Protein AF-A0A931LED6-F1 (afdb_monomer)

Structure (mmCIF, N/CA/C/O backbone):
data_AF-A0A931LED6-F1
#
_entry.id   AF-A0A931LED6-F1
#
loop_
_atom_site.group_PDB
_atom_site.id
_atom_site.type_symbol
_atom_site.label_atom_id
_atom_site.label_alt_id
_atom_site.label_comp_id
_atom_site.label_asym_id
_atom_site.label_entity_id
_atom_site.label_seq_id
_atom_site.pdbx_PDB_ins_code
_atom_site.Cartn_x
_atom_site.Cartn_y
_atom_site.Cartn_z
_atom_site.occupancy
_atom_site.B_iso_or_equiv
_atom_site.auth_seq_id
_atom_site.auth_comp_id
_atom_site.auth_asym_id
_atom_site.auth_atom_id
_atom_site.pdbx_PDB_model_num
ATOM 1 N N . MET A 1 1 ? -9.628 -1.544 1.727 1.00 90.12 1 MET A N 1
ATOM 2 C CA . MET A 1 1 ? -8.514 -1.289 0.794 1.00 90.12 1 MET A CA 1
ATOM 3 C C . MET A 1 1 ? -9.053 -1.399 -0.614 1.00 90.12 1 MET A C 1
ATOM 5 O O . MET A 1 1 ? -9.848 -2.293 -0.859 1.00 90.12 1 MET A O 1
ATOM 9 N N . GLU A 1 2 ? -8.669 -0.497 -1.502 1.00 92.19 2 GLU A N 1
ATOM 10 C CA . GLU A 1 2 ? -9.148 -0.436 -2.883 1.00 92.19 2 GLU A CA 1
ATOM 11 C C . GLU A 1 2 ? -7.966 -0.215 -3.829 1.00 92.19 2 GLU A C 1
ATOM 13 O O . GLU A 1 2 ? -7.032 0.495 -3.455 1.00 92.19 2 GLU A O 1
ATOM 18 N N . PRO A 1 3 ? -7.972 -0.791 -5.035 1.00 93.75 3 PRO A N 1
ATOM 19 C CA . PRO A 1 3 ? -6.957 -0.530 -6.042 1.00 93.75 3 PRO A CA 1
ATOM 20 C C . PRO A 1 3 ? -7.220 0.808 -6.750 1.00 93.75 3 PRO A C 1
ATOM 22 O O . PRO A 1 3 ? -8.358 1.117 -7.108 1.00 93.75 3 PRO A O 1
ATOM 25 N N . LEU A 1 4 ? -6.160 1.589 -6.966 1.00 92.88 4 LEU A N 1
ATOM 26 C CA . LEU A 1 4 ? -6.203 2.873 -7.684 1.00 92.88 4 LEU A CA 1
ATOM 27 C C . LEU A 1 4 ? -5.696 2.770 -9.129 1.00 92.88 4 LEU A C 1
ATOM 29 O O . LEU A 1 4 ? -5.940 3.668 -9.927 1.00 92.88 4 LEU A O 1
ATOM 33 N N . THR A 1 5 ? -4.986 1.693 -9.457 1.00 92.19 5 THR A N 1
ATOM 34 C CA . THR A 1 5 ? -4.409 1.409 -10.777 1.00 92.19 5 THR A CA 1
ATOM 35 C C . THR A 1 5 ? -4.932 0.084 -11.323 1.00 92.19 5 THR A C 1
ATOM 37 O O . THR A 1 5 ? -5.447 -0.747 -10.567 1.00 92.19 5 THR A O 1
ATOM 40 N N . GLU A 1 6 ? -4.789 -0.131 -12.630 1.00 90.62 6 GLU A N 1
ATOM 41 C CA . GLU A 1 6 ? -5.254 -1.354 -13.293 1.00 90.62 6 GLU A CA 1
ATOM 42 C C . GLU A 1 6 ? -4.473 -2.586 -12.816 1.00 90.62 6 GLU A C 1
ATOM 44 O O . GLU A 1 6 ? -5.046 -3.625 -12.496 1.00 90.62 6 GLU A O 1
ATOM 49 N N . GLU A 1 7 ? -3.162 -2.454 -12.623 1.00 90.50 7 GLU A N 1
ATOM 50 C CA . GLU A 1 7 ? -2.314 -3.534 -12.117 1.00 90.50 7 GLU A CA 1
ATOM 51 C C . GLU A 1 7 ? -2.665 -3.896 -10.666 1.00 90.50 7 GLU A C 1
ATOM 53 O O . GLU A 1 7 ? -2.609 -5.062 -10.266 1.00 90.50 7 GLU A O 1
ATOM 58 N N . ALA A 1 8 ? -3.080 -2.907 -9.868 1.00 90.38 8 ALA A N 1
ATOM 59 C CA . ALA A 1 8 ? -3.609 -3.144 -8.531 1.00 90.38 8 ALA A CA 1
ATOM 60 C C . ALA A 1 8 ? -4.996 -3.809 -8.574 1.00 90.38 8 ALA A C 1
ATOM 62 O O . ALA A 1 8 ? -5.289 -4.653 -7.724 1.00 90.38 8 ALA A O 1
ATOM 63 N N . ARG A 1 9 ? -5.844 -3.463 -9.556 1.00 91.06 9 ARG A N 1
ATOM 64 C CA . ARG A 1 9 ? -7.166 -4.077 -9.768 1.00 91.06 9 ARG A CA 1
ATOM 65 C C . ARG A 1 9 ? -7.034 -5.546 -10.144 1.00 91.06 9 ARG A C 1
ATOM 67 O O . ARG A 1 9 ? -7.753 -6.367 -9.587 1.00 91.06 9 ARG A O 1
ATOM 74 N N . ALA A 1 10 ? -6.056 -5.894 -10.975 1.00 89.06 10 ALA A N 1
ATOM 75 C CA . ALA A 1 10 ? -5.755 -7.284 -11.312 1.00 89.06 10 ALA A CA 1
ATOM 76 C C . ALA A 1 10 ? -5.402 -8.141 -10.078 1.00 89.06 10 ALA A C 1
ATOM 78 O O . ALA A 1 10 ? -5.651 -9.346 -10.066 1.00 89.06 10 ALA A O 1
ATOM 79 N N . ALA A 1 11 ? -4.851 -7.533 -9.020 1.00 86.38 11 ALA A N 1
ATOM 80 C CA . ALA A 1 11 ? -4.580 -8.217 -7.755 1.00 86.38 11 ALA A CA 1
ATOM 81 C C . ALA A 1 11 ? -5.798 -8.303 -6.813 1.00 86.38 11 ALA A C 1
ATOM 83 O O . ALA A 1 11 ? -5.789 -9.114 -5.887 1.00 86.38 11 ALA A O 1
ATOM 84 N N . LEU A 1 12 ? -6.822 -7.472 -7.027 1.00 87.50 12 LEU A N 1
ATOM 85 C CA . LEU A 1 12 ? -8.048 -7.386 -6.231 1.00 87.50 12 LEU A CA 1
ATOM 86 C C . LEU A 1 12 ? -9.272 -7.421 -7.168 1.00 87.50 12 LEU A C 1
ATOM 88 O O . LEU A 1 12 ? -9.844 -6.360 -7.440 1.00 87.50 12 LEU A O 1
ATOM 92 N N . PRO A 1 13 ? -9.689 -8.608 -7.654 1.00 73.75 13 PRO A N 1
ATOM 93 C CA . PRO A 1 13 ? -10.751 -8.721 -8.659 1.00 73.75 13 PRO A CA 1
ATOM 94 C C . PRO A 1 13 ? -12.083 -8.127 -8.182 1.00 73.75 13 PRO A C 1
ATOM 96 O O . PRO A 1 13 ? -12.760 -7.447 -8.947 1.00 73.75 13 PRO A O 1
ATOM 99 N N . ASP A 1 14 ? -12.400 -8.261 -6.891 1.00 84.06 14 ASP A N 1
ATOM 100 C CA . ASP A 1 14 ? -13.612 -7.689 -6.283 1.00 84.06 14 ASP A CA 1
ATOM 101 C C . ASP A 1 14 ? -13.540 -6.162 -6.111 1.00 84.06 14 ASP A C 1
ATOM 103 O O . ASP A 1 14 ? -14.472 -5.523 -5.623 1.00 84.06 14 ASP A O 1
ATOM 107 N N . GLY A 1 15 ? -12.405 -5.541 -6.447 1.00 83.25 15 GLY A N 1
ATOM 108 C CA . GLY A 1 15 ? -12.219 -4.098 -6.369 1.00 83.25 15 GLY A CA 1
ATOM 109 C C . GLY A 1 15 ? -12.099 -3.519 -4.966 1.00 83.25 15 GLY A C 1
ATOM 110 O O . GLY A 1 15 ? -11.817 -2.333 -4.802 1.00 83.25 15 GLY A O 1
ATOM 111 N N . ARG A 1 16 ? -12.293 -4.343 -3.943 1.00 88.38 16 ARG A N 1
ATOM 112 C CA . ARG A 1 16 ? -12.153 -3.973 -2.546 1.00 88.38 16 ARG A CA 1
ATOM 113 C C . ARG A 1 16 ? -11.683 -5.178 -1.754 1.00 88.38 16 ARG A C 1
ATOM 115 O O . ARG A 1 16 ? -12.169 -6.285 -1.927 1.00 88.38 16 ARG A O 1
ATOM 122 N N . LEU A 1 17 ? -10.781 -4.923 -0.819 1.00 89.31 17 LEU A N 1
ATOM 123 C CA . LEU A 1 17 ? -10.331 -5.889 0.165 1.00 89.31 17 LEU A CA 1
ATOM 124 C C . LEU A 1 17 ? -10.527 -5.343 1.576 1.00 89.31 17 LEU A C 1
ATOM 126 O O . LEU A 1 17 ? -10.002 -4.279 1.928 1.00 89.31 17 LEU A O 1
ATOM 130 N N . THR A 1 18 ? -11.250 -6.098 2.396 1.00 89.94 18 THR A N 1
ATOM 131 C CA . THR A 1 18 ? -11.353 -5.860 3.838 1.00 89.94 18 THR A CA 1
ATOM 132 C C . THR A 1 18 ? -10.295 -6.690 4.554 1.00 89.94 18 THR A C 1
ATOM 134 O O . THR A 1 18 ? -10.316 -7.918 4.501 1.00 89.94 18 THR A O 1
ATOM 137 N N . ILE A 1 19 ? -9.366 -6.024 5.239 1.00 87.94 19 ILE A N 1
ATOM 138 C CA . ILE A 1 19 ? -8.299 -6.697 5.984 1.00 87.94 19 ILE A CA 1
ATOM 139 C C . ILE A 1 19 ? -8.856 -7.142 7.336 1.00 87.94 19 ILE A C 1
ATOM 141 O O . ILE A 1 19 ? -9.057 -6.330 8.237 1.00 87.94 19 ILE A O 1
ATOM 145 N N . THR A 1 20 ? -9.113 -8.440 7.473 1.00 83.88 20 THR A N 1
ATOM 146 C CA . THR A 1 20 ? -9.648 -9.049 8.703 1.00 83.88 20 THR A CA 1
ATOM 147 C C . THR A 1 20 ? -8.588 -9.790 9.517 1.00 83.88 20 THR A C 1
ATOM 149 O O . THR A 1 20 ? -8.793 -10.057 10.699 1.00 83.88 20 THR A O 1
ATOM 152 N N . ARG A 1 21 ? -7.442 -10.115 8.906 1.00 85.12 21 ARG A N 1
ATOM 153 C CA . ARG A 1 21 ? -6.341 -10.859 9.529 1.00 85.12 21 ARG A CA 1
ATOM 154 C C . ARG A 1 21 ? -5.091 -9.996 9.597 1.00 85.12 21 ARG A C 1
ATOM 156 O O . ARG A 1 21 ? -4.730 -9.339 8.625 1.00 85.12 21 ARG A O 1
ATOM 163 N N . TRP A 1 22 ? -4.420 -10.055 10.741 1.00 87.06 22 TRP A N 1
ATOM 164 C CA . TRP A 1 22 ? -3.182 -9.333 11.009 1.00 87.06 22 TRP A CA 1
ATOM 165 C C . TRP A 1 22 ? -2.091 -10.326 11.432 1.00 87.06 22 TRP A C 1
ATOM 167 O O . TRP A 1 22 ? -2.404 -11.302 12.118 1.00 87.06 22 TRP A O 1
ATOM 177 N N . PRO A 1 23 ? -0.818 -10.098 11.073 1.00 89.69 23 PRO A N 1
ATOM 178 C CA . PRO A 1 23 ? -0.328 -9.053 10.174 1.00 89.69 23 PRO A CA 1
ATOM 179 C C . PRO A 1 23 ? -0.662 -9.385 8.709 1.00 89.69 23 PRO A C 1
ATOM 181 O O . PRO A 1 23 ? -0.628 -10.547 8.323 1.00 89.69 23 PRO A O 1
ATOM 184 N N . PHE A 1 24 ? -0.962 -8.370 7.904 1.00 91.75 24 PHE A N 1
ATOM 185 C CA . PHE A 1 24 ? -1.312 -8.521 6.493 1.00 91.75 24 PHE A CA 1
ATOM 186 C C . PHE A 1 24 ? -0.107 -8.167 5.616 1.00 91.75 24 PHE A C 1
ATOM 188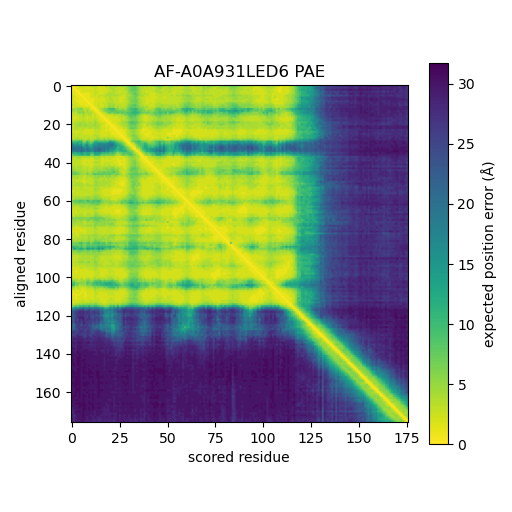 O O . PHE A 1 24 ? 0.305 -7.009 5.547 1.00 91.75 24 PHE A O 1
ATOM 195 N N . ARG A 1 25 ? 0.513 -9.163 4.988 1.00 92.88 25 ARG A N 1
ATOM 196 C CA . ARG A 1 25 ? 1.769 -9.033 4.243 1.00 92.88 25 ARG A CA 1
ATOM 197 C C . ARG A 1 25 ? 1.484 -8.891 2.756 1.00 92.88 25 ARG A C 1
ATOM 199 O O . ARG A 1 25 ? 0.698 -9.638 2.175 1.00 92.88 25 ARG A O 1
ATOM 206 N N . ILE A 1 26 ? 2.179 -7.945 2.138 1.00 92.94 26 ILE A N 1
ATOM 207 C CA . ILE A 1 26 ? 2.049 -7.626 0.722 1.00 92.94 26 ILE A CA 1
ATOM 208 C C . ILE A 1 26 ? 3.409 -7.799 0.054 1.00 92.94 26 ILE A C 1
ATOM 210 O O . ILE A 1 26 ? 4.451 -7.350 0.551 1.00 92.94 26 ILE A O 1
ATOM 214 N N . GLY A 1 27 ? 3.407 -8.430 -1.112 1.00 92.06 27 GLY A N 1
ATOM 215 C CA . GLY A 1 27 ? 4.614 -8.557 -1.907 1.00 92.06 27 GLY A CA 1
ATOM 216 C C . GLY A 1 27 ? 4.367 -9.180 -3.266 1.00 92.06 27 GLY A C 1
ATOM 217 O O . GLY A 1 27 ? 3.268 -9.616 -3.593 1.00 92.06 27 GLY A O 1
ATOM 218 N N . ARG A 1 28 ? 5.416 -9.211 -4.080 1.00 91.38 28 ARG A N 1
ATOM 219 C CA . ARG A 1 28 ? 5.368 -9.774 -5.428 1.00 91.38 28 ARG A CA 1
ATOM 220 C C . ARG A 1 28 ? 5.219 -11.293 -5.378 1.00 91.38 28 ARG A C 1
ATOM 222 O O . ARG A 1 28 ? 5.984 -11.963 -4.681 1.00 91.38 28 ARG A O 1
ATOM 229 N N . ARG A 1 29 ? 4.290 -11.837 -6.165 1.00 86.00 29 ARG A N 1
ATOM 230 C CA . ARG A 1 29 ? 4.149 -13.277 -6.399 1.00 86.00 29 ARG A CA 1
ATOM 231 C C . ARG A 1 29 ? 5.429 -13.797 -7.053 1.00 86.00 29 ARG A C 1
ATOM 233 O O . ARG A 1 29 ? 5.871 -13.277 -8.075 1.00 86.00 29 ARG A O 1
ATOM 240 N N . ALA A 1 30 ? 6.038 -14.810 -6.448 1.00 72.00 30 ALA A N 1
ATOM 241 C CA . ALA A 1 30 ? 7.166 -15.528 -7.022 1.00 72.00 30 ALA A CA 1
ATOM 242 C C . ALA A 1 30 ? 6.785 -17.004 -7.135 1.00 72.00 30 ALA A C 1
ATOM 244 O O . ALA A 1 30 ? 6.507 -17.659 -6.137 1.00 72.00 30 ALA A O 1
ATOM 245 N N . ASP A 1 31 ? 6.778 -17.500 -8.361 1.00 64.12 31 ASP A N 1
ATOM 246 C CA . ASP A 1 31 ? 6.549 -18.891 -8.747 1.00 64.12 31 ASP A CA 1
ATOM 247 C C . ASP A 1 31 ? 7.592 -19.857 -8.156 1.00 64.12 31 ASP A C 1
ATOM 249 O O . ASP A 1 31 ? 7.259 -20.969 -7.761 1.00 64.12 31 ASP A O 1
ATOM 253 N N . ARG A 1 32 ? 8.855 -19.426 -8.040 1.00 58.72 32 ARG A N 1
ATOM 254 C CA . ARG A 1 32 ? 9.981 -20.307 -7.668 1.00 58.72 32 ARG A CA 1
ATOM 255 C C . ARG A 1 32 ? 10.372 -20.341 -6.186 1.00 58.72 32 ARG A C 1
ATOM 257 O O . ARG A 1 32 ? 11.282 -21.084 -5.827 1.00 58.72 32 ARG A O 1
ATOM 264 N N . HIS A 1 33 ? 9.731 -19.567 -5.307 1.00 55.16 33 HIS A N 1
ATOM 265 C CA . HIS A 1 33 ? 10.082 -19.548 -3.878 1.00 55.16 33 HIS A CA 1
ATOM 266 C C . HIS A 1 33 ? 8.847 -19.567 -2.964 1.00 55.16 33 HIS A C 1
ATOM 268 O O . HIS A 1 33 ? 8.352 -18.499 -2.604 1.00 55.16 33 HIS A O 1
ATOM 274 N N . PRO A 1 34 ? 8.424 -20.746 -2.472 1.00 55.31 34 PRO A N 1
ATOM 275 C CA . PRO A 1 34 ? 7.274 -20.889 -1.569 1.00 55.31 34 PRO A CA 1
ATOM 276 C C . PRO A 1 34 ? 7.502 -20.329 -0.151 1.00 55.31 34 PRO A C 1
ATOM 278 O O . PRO A 1 34 ? 6.686 -20.543 0.730 1.00 55.31 34 PRO A O 1
ATOM 281 N N . ARG A 1 35 ? 8.620 -19.638 0.119 1.00 56.38 35 ARG A N 1
ATOM 282 C CA . ARG A 1 35 ? 8.996 -19.188 1.477 1.00 56.38 35 ARG A CA 1
ATOM 283 C C . ARG A 1 35 ? 8.514 -17.784 1.836 1.00 56.38 35 ARG A C 1
ATOM 285 O O . ARG A 1 35 ? 8.916 -17.258 2.872 1.00 56.38 35 ARG A O 1
ATOM 292 N N . VAL A 1 36 ? 7.730 -17.144 0.974 1.00 64.94 36 VAL A N 1
ATOM 293 C CA . VAL A 1 36 ? 7.172 -15.826 1.272 1.00 64.94 36 VAL A CA 1
ATOM 294 C C . VAL A 1 36 ? 5.659 -15.928 1.296 1.00 64.94 36 VAL A C 1
ATOM 296 O O . VAL A 1 36 ? 5.002 -15.742 0.276 1.00 64.94 36 VAL A O 1
ATOM 299 N N . ASP A 1 37 ? 5.130 -16.209 2.482 1.00 74.38 37 ASP A N 1
ATOM 300 C CA . ASP A 1 37 ? 3.700 -16.127 2.749 1.00 74.38 37 ASP A CA 1
ATOM 301 C C . ASP A 1 37 ? 3.292 -14.650 2.703 1.00 74.38 37 ASP A C 1
ATOM 303 O O . ASP A 1 37 ? 3.572 -13.883 3.630 1.00 74.38 37 ASP A O 1
ATOM 307 N N . ASN A 1 38 ? 2.706 -14.235 1.579 1.00 86.94 38 ASN A N 1
ATOM 308 C CA . ASN A 1 38 ? 2.039 -12.947 1.437 1.00 86.94 38 ASN A CA 1
ATOM 309 C C . ASN A 1 38 ? 0.535 -13.190 1.361 1.00 86.94 38 ASN A C 1
ATOM 311 O O . ASN A 1 38 ? 0.080 -13.953 0.512 1.00 86.94 38 ASN A O 1
ATOM 315 N N . GLU A 1 39 ? -0.2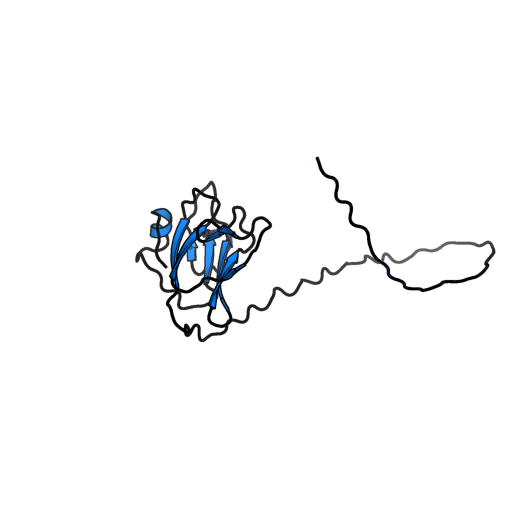34 -12.502 2.199 1.00 89.25 39 GLU A N 1
ATOM 316 C CA . GLU A 1 39 ? -1.692 -12.487 2.109 1.00 89.25 39 GLU A CA 1
ATOM 317 C C . GLU A 1 39 ? -2.173 -11.769 0.833 1.00 89.25 39 GLU A C 1
ATOM 319 O O . GLU A 1 39 ? -3.212 -12.134 0.289 1.00 89.25 39 GLU A O 1
ATOM 324 N N . LEU A 1 40 ? -1.400 -10.804 0.312 1.00 90.31 40 LEU A N 1
ATOM 325 C CA . LEU A 1 40 ? -1.604 -10.207 -1.013 1.00 90.31 40 LEU A CA 1
ATOM 326 C C . LEU A 1 40 ? -0.367 -10.399 -1.897 1.00 90.31 40 LEU A C 1
ATOM 328 O O . LEU A 1 40 ? 0.673 -9.764 -1.691 1.00 90.31 40 LEU A O 1
ATOM 332 N N . ALA A 1 41 ? -0.498 -11.267 -2.900 1.00 89.88 41 ALA A N 1
ATOM 333 C CA . ALA A 1 41 ? 0.556 -11.579 -3.857 1.00 89.88 41 ALA A CA 1
ATOM 334 C C . ALA A 1 41 ? 0.330 -10.839 -5.187 1.00 89.88 41 ALA A C 1
ATOM 336 O O . ALA A 1 41 ? -0.563 -11.183 -5.956 1.00 89.88 41 ALA A O 1
ATOM 337 N N . LEU A 1 42 ? 1.165 -9.840 -5.472 1.00 90.50 42 LEU A N 1
ATOM 338 C CA . LEU A 1 42 ? 1.047 -8.988 -6.657 1.00 90.50 42 LEU A CA 1
ATOM 339 C C . LEU A 1 42 ? 1.742 -9.602 -7.873 1.00 90.50 42 LEU A C 1
ATOM 341 O O . LEU A 1 42 ? 2.891 -10.045 -7.785 1.00 90.50 42 LEU A O 1
ATOM 345 N N . LEU A 1 43 ? 1.056 -9.599 -9.013 1.00 88.88 43 LEU A N 1
ATOM 346 C CA . LEU A 1 43 ? 1.610 -10.006 -10.300 1.00 88.88 43 LEU A CA 1
ATOM 347 C C . LEU A 1 43 ? 2.385 -8.836 -10.912 1.00 88.88 43 LEU A C 1
ATOM 349 O O . LEU A 1 43 ? 1.836 -8.036 -11.654 1.00 88.88 43 LEU A O 1
ATOM 353 N N . ASP A 1 44 ? 3.665 -8.733 -10.569 1.00 88.50 44 ASP A N 1
ATOM 354 C CA . ASP A 1 44 ? 4.567 -7.707 -11.098 1.00 88.50 44 ASP A CA 1
ATOM 355 C C . ASP A 1 44 ? 5.558 -8.337 -12.084 1.00 88.50 44 ASP A C 1
ATOM 357 O O . ASP A 1 44 ? 6.202 -9.351 -11.778 1.00 88.50 44 ASP A O 1
ATOM 361 N N . GLN A 1 45 ? 5.657 -7.741 -13.271 1.00 84.31 45 GLN A N 1
ATOM 362 C CA . GLN A 1 45 ? 6.504 -8.194 -14.372 1.00 84.31 45 GLN A CA 1
ATOM 363 C C . GLN A 1 45 ? 7.814 -7.386 -14.427 1.00 84.31 45 GLN A C 1
ATOM 365 O O . GLN A 1 45 ? 7.896 -6.287 -13.876 1.00 84.31 45 GLN A O 1
ATOM 370 N N . PRO A 1 46 ? 8.884 -7.910 -15.053 1.00 83.00 46 PRO A N 1
ATOM 371 C CA . PRO A 1 46 ? 10.100 -7.133 -15.270 1.00 83.00 46 PRO A CA 1
ATOM 372 C C . PRO A 1 46 ? 9.817 -5.850 -16.082 1.00 83.00 46 PRO A C 1
ATOM 374 O O . PRO A 1 46 ? 9.153 -5.945 -17.110 1.00 83.00 46 PRO A O 1
ATOM 377 N N . PRO A 1 47 ? 10.349 -4.675 -15.683 1.00 85.44 47 PRO A N 1
ATOM 378 C CA . PRO A 1 47 ? 11.247 -4.439 -14.552 1.00 85.44 47 PRO A CA 1
ATOM 379 C C . PRO A 1 47 ? 10.507 -4.375 -13.205 1.00 85.44 47 PRO A C 1
ATOM 381 O O . PRO A 1 47 ? 9.639 -3.537 -12.995 1.00 85.44 47 PRO A O 1
ATOM 384 N N . PHE A 1 48 ? 10.922 -5.204 -12.241 1.00 88.50 48 PHE A N 1
ATOM 385 C CA . PHE A 1 48 ? 10.202 -5.344 -10.971 1.00 88.50 48 PHE A CA 1
ATOM 386 C C . PHE A 1 48 ? 10.153 -4.044 -10.146 1.00 88.50 48 PHE A C 1
ATOM 388 O O . PHE A 1 48 ? 11.195 -3.489 -9.750 1.00 88.50 48 PHE A O 1
ATOM 395 N N . HIS A 1 49 ? 8.932 -3.616 -9.824 1.00 89.75 49 HIS A N 1
ATOM 396 C CA . HIS A 1 49 ? 8.609 -2.507 -8.926 1.00 89.75 49 HIS A CA 1
ATOM 397 C C . HIS A 1 49 ? 8.470 -2.989 -7.480 1.00 89.75 49 HIS A C 1
ATOM 399 O O . HIS A 1 49 ? 8.936 -2.326 -6.548 1.00 89.75 49 HIS A O 1
ATOM 405 N N . VAL A 1 50 ? 7.903 -4.183 -7.301 1.00 91.50 50 VAL A N 1
ATOM 406 C CA . VAL A 1 50 ? 7.541 -4.745 -6.002 1.00 91.50 50 VAL A CA 1
ATOM 407 C C . VAL A 1 50 ? 8.529 -5.843 -5.595 1.00 91.50 50 VAL A C 1
ATOM 409 O O . VAL A 1 50 ? 8.960 -6.704 -6.370 1.00 91.50 50 VAL A O 1
ATOM 412 N N . SER A 1 51 ? 8.897 -5.827 -4.317 1.00 90.31 51 SER A N 1
ATOM 413 C CA . SER A 1 51 ? 9.771 -6.839 -3.719 1.00 90.31 51 SER A CA 1
ATOM 414 C C . SER A 1 51 ? 8.949 -8.071 -3.350 1.00 90.31 51 SER A C 1
ATOM 416 O O . SER A 1 51 ? 7.779 -7.960 -3.001 1.00 90.31 51 SER A O 1
ATOM 418 N N . ARG A 1 52 ? 9.566 -9.257 -3.350 1.00 89.81 52 ARG A N 1
ATOM 419 C CA . ARG A 1 52 ? 8.906 -10.507 -2.914 1.00 89.81 52 ARG A CA 1
ATOM 420 C C . ARG A 1 52 ? 8.285 -10.376 -1.522 1.00 89.81 52 ARG A C 1
ATOM 422 O O . ARG A 1 52 ? 7.154 -10.778 -1.322 1.00 89.81 52 ARG A O 1
ATOM 429 N N . SER A 1 53 ? 9.009 -9.766 -0.588 1.00 90.06 53 SER A N 1
ATOM 430 C CA . SER A 1 53 ? 8.482 -9.261 0.680 1.00 90.06 53 SER A CA 1
ATOM 431 C C . SER A 1 53 ? 8.620 -7.746 0.653 1.00 90.06 53 SER A C 1
ATOM 433 O O . SER A 1 53 ? 9.745 -7.259 0.749 1.00 90.06 53 SER A O 1
ATOM 435 N N . HIS A 1 54 ? 7.530 -7.011 0.440 1.00 91.88 54 HIS A N 1
ATOM 436 C CA . HIS A 1 54 ? 7.610 -5.563 0.242 1.00 91.88 54 HIS A CA 1
ATOM 437 C C . HIS A 1 54 ? 7.229 -4.814 1.516 1.00 91.88 54 HIS A C 1
ATOM 439 O O . HIS A 1 54 ? 8.086 -4.188 2.136 1.00 91.88 54 HIS A O 1
ATOM 445 N N . CYS A 1 55 ? 5.984 -4.960 1.962 1.00 93.56 55 CYS A N 1
ATOM 446 C CA . CYS A 1 55 ? 5.497 -4.288 3.159 1.00 93.56 55 CYS A CA 1
ATOM 447 C C . CYS A 1 55 ? 4.510 -5.157 3.943 1.00 93.56 55 CYS A C 1
ATOM 449 O O . CYS A 1 55 ? 4.099 -6.239 3.511 1.00 93.56 55 CYS A O 1
ATOM 451 N N . VAL A 1 56 ? 4.177 -4.698 5.144 1.00 93.81 56 VAL A N 1
ATOM 452 C CA . VAL A 1 56 ? 3.215 -5.330 6.043 1.00 93.81 56 VAL A CA 1
ATOM 453 C C . VAL A 1 56 ? 2.317 -4.260 6.621 1.00 93.81 56 VAL A C 1
ATOM 455 O O . VAL A 1 56 ? 2.799 -3.258 7.143 1.00 93.81 56 VAL A O 1
ATOM 458 N N . LEU A 1 57 ? 1.018 -4.509 6.577 1.00 92.69 57 LEU A N 1
ATOM 459 C CA . LEU A 1 57 ? 0.044 -3.788 7.370 1.00 92.69 57 LEU A CA 1
ATOM 460 C C . LEU A 1 57 ? -0.122 -4.542 8.692 1.00 92.69 57 LEU A C 1
ATOM 462 O O . LEU A 1 57 ? -0.324 -5.757 8.735 1.00 92.69 57 LEU A O 1
ATOM 466 N N . ALA A 1 58 ? 0.002 -3.815 9.788 1.00 91.19 58 ALA A N 1
ATOM 467 C CA . ALA A 1 58 ? 0.001 -4.317 11.146 1.00 91.19 58 ALA A CA 1
ATOM 468 C C . ALA A 1 58 ? -1.030 -3.572 11.988 1.00 91.19 58 ALA A C 1
ATOM 470 O O . ALA A 1 58 ? -1.189 -2.366 11.848 1.00 91.19 58 ALA A O 1
ATOM 471 N N . ALA A 1 59 ? -1.662 -4.270 12.926 1.00 87.62 59 ALA A N 1
ATOM 472 C CA . ALA A 1 59 ? -2.425 -3.633 13.985 1.00 87.62 59 ALA A CA 1
ATOM 473 C C . ALA A 1 59 ? -1.594 -3.639 15.273 1.00 87.62 59 ALA A C 1
ATOM 475 O O . ALA A 1 59 ? -1.365 -4.701 15.856 1.00 87.62 59 ALA A O 1
ATOM 476 N N . LEU A 1 60 ? -1.128 -2.469 15.714 1.00 84.94 60 LEU A N 1
ATOM 477 C CA . LEU A 1 60 ? -0.362 -2.317 16.952 1.00 84.94 60 LEU A CA 1
ATOM 478 C C . LEU A 1 60 ? -1.076 -1.336 17.885 1.00 84.94 60 LEU A C 1
ATOM 480 O O . LEU A 1 60 ? -1.366 -0.213 17.493 1.00 84.94 60 LEU A O 1
ATOM 484 N N . ASN A 1 61 ? -1.349 -1.747 19.126 1.00 81.50 61 ASN A N 1
ATOM 485 C CA . ASN A 1 61 ? -1.997 -0.906 20.145 1.00 81.50 61 ASN A CA 1
ATOM 486 C C . ASN A 1 61 ? -3.321 -0.260 19.685 1.00 81.50 61 ASN A C 1
ATOM 488 O O . ASN A 1 61 ? -3.606 0.887 20.021 1.00 81.50 61 ASN A O 1
ATOM 492 N N . GLY A 1 62 ? -4.125 -0.969 18.888 1.00 77.62 62 GLY A N 1
ATOM 493 C CA . GLY A 1 62 ? -5.377 -0.415 18.361 1.00 77.62 62 GLY A CA 1
ATOM 494 C C . GLY A 1 62 ? -5.219 0.448 17.102 1.00 77.62 62 GLY A C 1
ATOM 495 O O . GLY A 1 62 ? -6.223 0.891 16.553 1.00 77.62 62 GLY A O 1
ATOM 496 N N . ARG A 1 63 ? -3.985 0.689 16.642 1.00 84.69 63 ARG A N 1
ATOM 497 C CA . ARG A 1 63 ? -3.659 1.542 15.491 1.00 84.69 63 ARG A CA 1
ATOM 498 C C . ARG A 1 63 ? -3.204 0.710 14.300 1.00 84.69 63 ARG A C 1
ATOM 500 O O . ARG A 1 63 ? -2.548 -0.320 14.471 1.00 84.69 63 ARG A O 1
ATOM 507 N N . CYS A 1 64 ? -3.546 1.162 13.098 1.00 89.25 64 CYS A N 1
ATOM 508 C CA . CYS A 1 64 ? -3.031 0.583 11.863 1.00 89.25 64 CYS A CA 1
ATOM 509 C C . CYS A 1 64 ? -1.627 1.137 11.599 1.00 89.25 64 CYS A C 1
ATOM 511 O O . CYS A 1 64 ? -1.382 2.328 11.757 1.00 89.25 64 CYS A O 1
ATOM 513 N N . VAL A 1 65 ? -0.694 0.271 11.226 1.00 92.00 65 VAL A N 1
ATOM 514 C CA . VAL A 1 65 ? 0.709 0.616 11.014 1.00 92.00 65 VAL A CA 1
ATOM 515 C C . VAL A 1 65 ? 1.193 -0.035 9.729 1.00 92.00 65 VAL A C 1
ATOM 517 O O . VAL A 1 65 ? 1.002 -1.232 9.527 1.00 92.00 65 VAL A O 1
ATOM 520 N N . VAL A 1 66 ? 1.871 0.734 8.886 1.00 93.81 66 VAL A N 1
ATOM 521 C CA . VAL A 1 66 ? 2.582 0.245 7.703 1.00 93.81 66 VAL A CA 1
ATOM 522 C C . VAL A 1 66 ? 4.046 0.024 8.061 1.00 93.81 66 VAL A C 1
ATOM 524 O O . VAL A 1 66 ? 4.687 0.890 8.656 1.00 93.81 66 VAL A O 1
ATOM 527 N N . LEU A 1 67 ? 4.577 -1.140 7.700 1.00 93.69 67 LEU A N 1
ATOM 528 C CA . LEU A 1 67 ? 5.970 -1.523 7.907 1.00 93.69 67 LEU A CA 1
ATOM 529 C C . LEU A 1 67 ? 6.603 -1.892 6.565 1.00 93.69 67 LEU A C 1
ATOM 531 O O . LEU A 1 67 ? 6.149 -2.830 5.907 1.00 93.69 67 LEU A O 1
ATOM 535 N N . ASP A 1 68 ? 7.668 -1.201 6.176 1.00 93.69 68 ASP A N 1
ATOM 536 C CA . ASP A 1 68 ? 8.496 -1.578 5.031 1.00 93.69 68 ASP A CA 1
ATOM 537 C C . ASP A 1 68 ? 9.488 -2.682 5.438 1.00 93.69 68 ASP A C 1
ATOM 539 O O . ASP A 1 68 ? 10.148 -2.598 6.477 1.00 93.69 68 ASP A O 1
ATOM 543 N N . ARG A 1 69 ? 9.592 -3.749 4.635 1.00 89.88 69 ARG A N 1
ATOM 544 C CA . ARG A 1 69 ? 10.449 -4.916 4.930 1.00 89.88 69 ARG A CA 1
ATOM 545 C C . ARG A 1 69 ? 11.834 -4.836 4.279 1.00 89.88 69 ARG A C 1
ATOM 547 O O . ARG A 1 69 ? 12.462 -5.874 4.069 1.00 89.88 69 ARG A O 1
ATOM 554 N N . GLY A 1 70 ? 12.310 -3.639 3.948 1.00 85.88 70 GLY A N 1
ATOM 555 C CA . GLY A 1 70 ? 13.520 -3.456 3.148 1.00 85.88 70 GLY A CA 1
ATOM 556 C C . GLY A 1 70 ? 13.215 -3.629 1.666 1.00 85.88 70 GLY A C 1
ATOM 557 O O . GLY A 1 70 ? 13.892 -4.376 0.953 1.00 85.88 70 GLY A O 1
ATOM 558 N N . SER A 1 71 ? 12.141 -2.993 1.202 1.00 87.19 71 SER A N 1
ATOM 559 C CA . SER A 1 71 ? 11.816 -2.993 -0.218 1.00 87.19 71 SER A CA 1
ATOM 560 C C . SER A 1 71 ? 12.918 -2.288 -1.022 1.00 87.19 71 SER A C 1
ATOM 562 O O . SER A 1 71 ? 13.554 -1.342 -0.563 1.00 87.19 71 SER A O 1
ATOM 564 N N . ARG A 1 72 ? 13.172 -2.750 -2.257 1.00 89.56 72 ARG A N 1
ATOM 565 C CA . ARG A 1 72 ? 14.273 -2.212 -3.080 1.00 89.56 72 ARG A CA 1
ATOM 566 C C . ARG A 1 72 ? 14.024 -0.766 -3.512 1.00 89.56 72 ARG A C 1
ATOM 568 O O . ARG A 1 72 ? 14.968 -0.012 -3.696 1.00 89.56 72 ARG A O 1
ATOM 575 N N . ARG A 1 73 ? 12.758 -0.418 -3.742 1.00 90.38 73 ARG A N 1
ATOM 576 C CA . ARG A 1 73 ? 12.330 0.882 -4.274 1.00 90.38 73 ARG A CA 1
ATOM 577 C C . ARG A 1 73 ? 11.539 1.708 -3.255 1.00 90.38 73 ARG A C 1
ATOM 579 O O . ARG A 1 73 ? 11.020 2.742 -3.644 1.00 90.38 73 ARG A O 1
ATOM 586 N N . GLY A 1 74 ? 11.450 1.262 -2.001 1.00 90.94 74 GLY A N 1
ATOM 587 C CA . GLY A 1 74 ? 10.668 1.917 -0.952 1.00 90.94 74 GLY A CA 1
ATOM 588 C C . GLY A 1 74 ? 9.169 1.630 -1.037 1.00 90.94 74 GLY A C 1
ATOM 589 O O . GLY A 1 74 ? 8.652 1.223 -2.077 1.00 90.94 74 GLY A O 1
ATOM 590 N N . THR A 1 75 ? 8.482 1.878 0.072 1.00 94.19 75 THR A N 1
ATOM 591 C CA . THR A 1 75 ? 7.019 1.966 0.151 1.00 94.19 75 THR A CA 1
ATOM 592 C C . THR A 1 75 ? 6.654 3.434 0.342 1.00 94.19 75 THR A C 1
ATOM 594 O O . THR A 1 75 ? 7.340 4.118 1.086 1.00 94.19 75 THR A O 1
ATOM 597 N N . TYR A 1 76 ? 5.594 3.941 -0.279 1.00 93.94 76 TYR A N 1
ATOM 598 C CA . TYR A 1 76 ? 5.181 5.339 -0.134 1.00 93.94 76 TYR A CA 1
ATOM 599 C C . TYR A 1 76 ? 3.774 5.407 0.439 1.00 93.94 76 TYR A C 1
ATOM 601 O O . TYR A 1 76 ? 2.872 4.729 -0.050 1.00 93.94 76 TYR A O 1
ATOM 609 N N . VAL A 1 77 ? 3.584 6.231 1.466 1.00 93.75 77 VAL A N 1
ATOM 610 C CA . VAL A 1 77 ? 2.276 6.484 2.075 1.00 93.75 77 VAL A CA 1
ATOM 611 C C . VAL A 1 77 ? 1.984 7.973 1.992 1.00 93.75 77 VAL A C 1
ATOM 613 O O . VAL A 1 77 ? 2.749 8.766 2.529 1.00 93.75 77 VAL A O 1
ATOM 616 N N . ASN A 1 78 ? 0.905 8.366 1.312 1.00 92.38 78 ASN A N 1
ATOM 617 C CA . ASN A 1 78 ? 0.561 9.773 1.062 1.00 92.38 78 ASN A CA 1
ATOM 618 C C . ASN A 1 78 ? 1.742 10.581 0.478 1.00 92.38 78 ASN A C 1
ATOM 620 O O . ASN A 1 78 ? 1.960 11.736 0.831 1.00 92.38 78 ASN A O 1
ATOM 624 N N . GLY A 1 79 ? 2.556 9.945 -0.372 1.00 89.31 79 GLY A N 1
ATOM 625 C CA . GLY A 1 79 ? 3.774 10.533 -0.942 1.00 89.31 79 GLY A CA 1
ATOM 626 C C . GLY A 1 79 ? 5.011 10.498 -0.034 1.00 89.31 79 GLY A C 1
ATOM 627 O O . GLY A 1 79 ? 6.118 10.703 -0.527 1.00 89.31 79 GLY A O 1
ATOM 628 N N . GLN A 1 80 ? 4.875 10.168 1.253 1.00 90.31 80 GLN A N 1
ATOM 629 C CA . GLN A 1 80 ? 6.007 10.034 2.168 1.00 90.31 80 GLN A CA 1
ATOM 630 C C . GLN A 1 80 ? 6.701 8.670 1.985 1.00 90.31 80 GLN A C 1
ATOM 632 O O . GLN A 1 80 ? 6.043 7.635 2.133 1.00 90.31 80 GLN A O 1
ATOM 637 N N . PRO A 1 81 ? 8.017 8.628 1.695 1.00 91.62 81 PRO A N 1
ATOM 638 C CA . PRO A 1 81 ? 8.752 7.375 1.580 1.00 91.62 81 PRO A CA 1
ATOM 639 C C . PRO A 1 81 ? 8.946 6.704 2.946 1.00 91.62 81 PRO A C 1
ATOM 641 O O . PRO A 1 81 ? 9.269 7.346 3.945 1.00 91.62 81 PRO A O 1
ATOM 644 N N . LEU A 1 82 ? 8.808 5.383 2.954 1.00 91.06 82 LEU A N 1
ATOM 645 C CA . LEU A 1 82 ? 9.126 4.468 4.040 1.00 91.06 82 LEU A CA 1
ATOM 646 C C . LEU A 1 82 ? 10.181 3.471 3.567 1.00 91.06 82 LEU A C 1
ATOM 648 O O . LEU A 1 82 ? 10.107 2.920 2.464 1.00 91.06 82 LEU A O 1
ATOM 652 N N . GLY A 1 83 ? 11.160 3.223 4.430 1.00 86.88 83 GLY A N 1
ATOM 653 C CA . GLY A 1 83 ? 12.385 2.523 4.059 1.00 86.88 83 GLY A CA 1
ATOM 654 C C . GLY A 1 83 ? 13.390 3.453 3.372 1.00 86.88 83 GLY A C 1
ATOM 655 O O . GLY A 1 83 ? 13.406 4.655 3.623 1.00 86.88 83 GLY A O 1
ATOM 656 N N . LEU A 1 84 ? 14.278 2.886 2.548 1.00 85.06 84 LEU A N 1
ATOM 657 C CA . LEU A 1 84 ? 15.320 3.624 1.808 1.00 85.06 84 LEU A CA 1
ATOM 658 C C . LEU A 1 84 ? 16.245 4.504 2.681 1.00 85.06 84 LEU A C 1
ATOM 660 O O . LEU A 1 84 ? 16.714 5.547 2.242 1.00 85.06 84 LEU A O 1
ATOM 664 N N . GLY A 1 85 ? 16.517 4.082 3.919 1.00 81.06 85 GLY A N 1
ATOM 665 C CA . GLY A 1 85 ? 17.360 4.828 4.865 1.00 81.06 85 GLY A CA 1
ATOM 666 C C . GLY A 1 85 ? 16.597 5.779 5.795 1.00 81.06 85 GLY A C 1
ATOM 667 O O . GLY A 1 85 ? 17.213 6.364 6.679 1.00 81.06 85 GLY A O 1
ATOM 668 N N . GLY A 1 86 ? 15.274 5.900 5.637 1.00 84.19 86 GLY A N 1
ATOM 669 C CA . GLY A 1 86 ? 14.391 6.628 6.551 1.00 84.19 86 GLY A CA 1
ATOM 670 C C . GLY A 1 86 ? 13.646 5.724 7.539 1.00 84.19 86 GLY A C 1
ATOM 671 O O . GLY A 1 86 ? 14.056 4.600 7.841 1.00 84.19 86 GLY A O 1
ATOM 672 N N . ALA A 1 87 ? 12.504 6.212 8.032 1.00 89.19 87 ALA A N 1
ATOM 673 C CA . ALA A 1 87 ? 11.617 5.433 8.888 1.00 89.19 87 ALA A CA 1
ATOM 674 C C . ALA A 1 87 ? 11.072 4.210 8.131 1.00 89.19 87 ALA A C 1
ATOM 676 O O . ALA A 1 87 ? 10.524 4.321 7.038 1.00 89.19 87 ALA A O 1
ATOM 677 N N . THR A 1 88 ? 11.191 3.024 8.723 1.00 90.88 88 THR A N 1
ATOM 678 C CA . THR A 1 88 ? 10.633 1.776 8.168 1.00 90.88 88 THR A CA 1
ATOM 679 C C . THR A 1 88 ? 9.199 1.520 8.625 1.00 90.88 88 THR A C 1
ATOM 681 O O . THR A 1 88 ? 8.589 0.531 8.226 1.00 90.88 88 THR A O 1
ATOM 684 N N . ARG A 1 89 ? 8.658 2.396 9.475 1.00 92.12 89 ARG A N 1
ATOM 685 C CA . ARG A 1 89 ? 7.353 2.273 10.119 1.00 92.12 89 ARG A CA 1
ATOM 686 C C . ARG A 1 89 ? 6.609 3.599 10.040 1.00 92.12 89 ARG A C 1
ATOM 688 O O . ARG A 1 89 ? 7.189 4.630 10.365 1.00 92.12 89 ARG A O 1
ATOM 695 N N . LEU A 1 90 ? 5.319 3.536 9.725 1.00 92.69 90 LEU A N 1
ATOM 696 C CA . LEU A 1 90 ? 4.401 4.669 9.811 1.00 92.69 90 LEU A CA 1
ATOM 697 C C . LEU A 1 90 ? 3.068 4.233 10.404 1.00 92.69 90 LEU A C 1
ATOM 699 O O . LEU A 1 90 ? 2.504 3.224 9.986 1.00 92.69 90 LEU A O 1
ATOM 703 N N . GLU A 1 91 ? 2.572 4.986 11.376 1.00 91.94 91 GLU A N 1
ATOM 704 C CA . GLU A 1 91 ? 1.217 4.804 11.895 1.00 91.94 91 GLU A CA 1
ATOM 705 C C . GLU A 1 91 ? 0.230 5.550 10.996 1.00 91.94 91 GLU A C 1
ATOM 707 O O . GLU A 1 91 ? 0.511 6.666 10.569 1.00 91.94 91 GLU A O 1
ATOM 712 N N . LEU A 1 92 ? -0.900 4.918 10.688 1.00 90.50 92 LEU A N 1
ATOM 713 C CA . LEU A 1 92 ? -1.979 5.532 9.926 1.00 90.50 92 LEU A CA 1
ATOM 714 C C . LEU A 1 92 ? -3.051 6.014 10.894 1.00 90.50 92 LEU A C 1
ATOM 716 O O . LEU A 1 92 ? -3.563 5.232 11.707 1.00 90.50 92 LEU A O 1
ATOM 720 N N . ASP A 1 93 ? -3.395 7.288 10.776 1.00 90.44 93 ASP A N 1
ATOM 721 C CA . ASP A 1 93 ? -4.556 7.852 11.443 1.00 90.44 93 ASP A CA 1
ATOM 722 C C . ASP A 1 93 ? -5.857 7.321 10.814 1.00 90.44 93 ASP A C 1
ATOM 724 O O . ASP A 1 93 ? -5.849 6.693 9.753 1.00 90.44 93 ASP A O 1
ATOM 728 N N . PRO A 1 94 ? -7.010 7.496 11.474 1.00 89.50 94 PRO A N 1
ATOM 729 C CA . PRO A 1 94 ? -8.285 7.211 10.841 1.00 89.50 94 PRO A CA 1
ATOM 730 C C . PRO A 1 94 ? -8.520 8.118 9.631 1.00 89.50 94 PRO A C 1
ATOM 732 O O . PRO A 1 94 ? -8.379 9.335 9.731 1.00 89.50 94 PRO A O 1
ATOM 735 N N . GLY A 1 95 ? -8.934 7.533 8.510 1.00 91.56 95 GLY A N 1
ATOM 736 C CA . GLY A 1 95 ? -9.139 8.255 7.259 1.00 91.56 95 GLY A CA 1
ATOM 737 C C . GLY A 1 95 ? -8.668 7.477 6.038 1.00 91.56 95 GLY A C 1
ATOM 738 O O . GLY A 1 95 ? -8.481 6.259 6.080 1.00 91.56 95 GLY A O 1
ATOM 739 N N . GLU A 1 96 ? -8.512 8.190 4.929 1.00 93.25 96 GLU A N 1
ATOM 740 C CA . GLU A 1 96 ? -8.022 7.635 3.672 1.00 93.25 96 GLU A CA 1
ATOM 741 C C . GLU A 1 96 ? -6.526 7.902 3.507 1.00 93.25 96 GLU A C 1
ATOM 743 O O . GLU A 1 96 ? -6.048 9.018 3.703 1.00 93.25 96 GLU A O 1
ATOM 748 N N . HIS A 1 97 ? -5.793 6.869 3.105 1.00 94.62 97 HIS A N 1
ATOM 749 C CA . HIS A 1 97 ? -4.367 6.942 2.829 1.00 94.62 97 HIS A CA 1
ATOM 750 C C . HIS A 1 97 ? -4.052 6.278 1.492 1.00 94.62 97 HIS A C 1
ATOM 752 O O . HIS A 1 97 ? -4.500 5.164 1.215 1.00 94.62 97 HIS A O 1
ATOM 758 N N . GLU A 1 98 ? -3.247 6.936 0.668 1.00 94.94 98 GLU A N 1
ATOM 759 C CA . GLU A 1 98 ? -2.676 6.349 -0.538 1.00 94.94 98 GLU A CA 1
ATOM 760 C C . GLU A 1 98 ? -1.431 5.539 -0.165 1.00 94.94 98 GLU A C 1
ATOM 762 O O . GLU A 1 98 ? -0.470 6.080 0.372 1.00 94.94 98 GLU A O 1
ATOM 767 N N . LEU A 1 99 ? -1.434 4.246 -0.474 1.00 94.38 99 LEU A N 1
ATOM 768 C CA . LEU A 1 99 ? -0.298 3.340 -0.358 1.00 94.38 99 LEU A CA 1
ATOM 769 C C . LEU A 1 99 ? 0.209 2.992 -1.760 1.00 94.38 99 LEU A C 1
ATOM 771 O O . LEU A 1 99 ? -0.471 2.296 -2.513 1.00 94.38 99 LEU A O 1
ATOM 775 N N . ALA A 1 100 ? 1.420 3.422 -2.094 1.00 94.12 100 ALA A N 1
ATOM 776 C CA . ALA A 1 100 ? 2.101 3.062 -3.331 1.00 94.12 100 ALA A CA 1
ATOM 777 C C . ALA A 1 100 ? 3.302 2.152 -3.039 1.00 94.12 100 ALA A C 1
ATOM 779 O O . ALA A 1 100 ? 4.102 2.415 -2.139 1.00 94.12 100 ALA A O 1
ATOM 780 N N . LEU A 1 101 ? 3.427 1.060 -3.793 1.00 92.88 101 LEU A N 1
ATOM 781 C CA . LEU A 1 101 ? 4.498 0.079 -3.611 1.00 92.88 101 LEU A CA 1
ATOM 782 C C . LEU A 1 101 ? 5.596 0.309 -4.648 1.00 92.88 101 LEU A C 1
ATOM 784 O O . LEU A 1 101 ? 5.383 0.100 -5.839 1.00 92.88 101 LEU A O 1
ATOM 788 N N . GLY A 1 102 ? 6.784 0.714 -4.212 1.00 89.38 102 GLY A N 1
ATOM 789 C CA . GLY A 1 102 ? 7.866 1.157 -5.088 1.00 89.38 102 GLY A CA 1
ATOM 790 C C . GLY A 1 102 ? 7.824 2.653 -5.416 1.00 89.38 102 GLY A C 1
ATOM 791 O O . GLY A 1 102 ? 6.832 3.341 -5.188 1.00 89.38 102 GLY A O 1
ATOM 792 N N . ALA A 1 103 ? 8.939 3.145 -5.960 1.00 85.12 103 ALA A N 1
ATOM 793 C CA . ALA A 1 103 ? 9.142 4.549 -6.308 1.00 85.12 103 ALA A CA 1
ATOM 794 C C . ALA A 1 103 ? 8.114 5.063 -7.335 1.00 85.12 103 ALA A C 1
ATOM 796 O O . ALA A 1 103 ? 7.868 4.361 -8.322 1.00 85.12 103 ALA A O 1
ATOM 797 N N . PR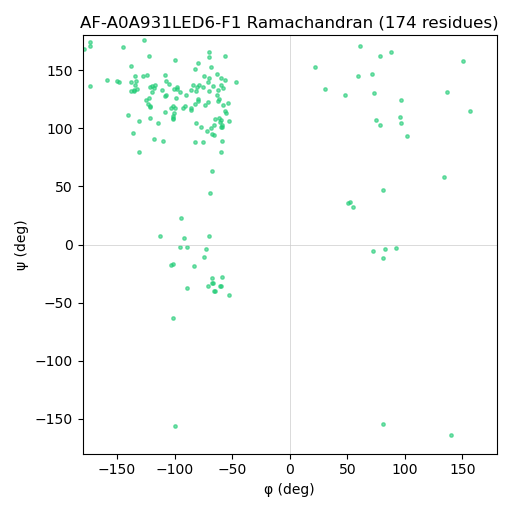O A 1 104 ? 7.565 6.281 -7.152 1.00 81.00 104 PRO A N 1
ATOM 798 C CA . PRO A 1 104 ? 6.747 6.952 -8.157 1.00 81.00 104 PRO A CA 1
ATOM 799 C C . PRO A 1 104 ? 7.490 7.114 -9.500 1.00 81.00 104 PRO A C 1
ATOM 801 O O . PRO A 1 104 ? 8.682 7.427 -9.483 1.00 81.00 104 PRO A O 1
ATOM 804 N N . PRO A 1 105 ? 6.818 6.951 -10.656 1.00 81.75 105 PRO A N 1
ATOM 805 C CA . PRO A 1 105 ? 5.456 6.442 -10.819 1.00 81.75 105 PRO A CA 1
ATOM 806 C C . PRO A 1 105 ? 5.410 4.921 -10.583 1.00 81.75 105 PRO A C 1
ATOM 808 O O . PRO A 1 105 ? 6.076 4.154 -11.274 1.00 81.75 105 PRO A O 1
ATOM 811 N N . SER A 1 106 ? 4.625 4.481 -9.593 1.00 84.25 106 SER A N 1
ATOM 812 C CA . SER A 1 106 ? 4.429 3.055 -9.309 1.00 84.25 106 SER A CA 1
ATOM 813 C C . SER A 1 106 ? 3.097 2.568 -9.891 1.00 84.25 106 SER A C 1
ATOM 815 O O . SER A 1 106 ? 2.081 3.229 -9.656 1.00 84.25 106 SER A O 1
ATOM 817 N N . PRO A 1 107 ? 3.076 1.406 -10.575 1.00 88.88 107 PRO A N 1
ATOM 818 C CA . PRO A 1 107 ? 1.850 0.786 -11.071 1.00 88.88 107 PRO A CA 1
ATOM 819 C C . PRO A 1 107 ? 1.017 0.132 -9.962 1.00 88.88 107 PRO A C 1
ATOM 821 O O . PRO A 1 107 ? -0.125 -0.230 -10.196 1.00 88.88 107 PRO A O 1
ATOM 824 N N . PHE A 1 108 ? 1.531 -0.024 -8.738 1.00 93.25 108 PHE A N 1
ATOM 825 C CA . PHE A 1 108 ? 0.795 -0.660 -7.639 1.00 93.25 108 PHE A CA 1
ATOM 826 C C . PHE A 1 108 ? 0.414 0.369 -6.583 1.00 93.25 108 PHE A C 1
ATOM 828 O O . PHE A 1 108 ? 1.157 0.603 -5.624 1.00 93.25 108 PHE A O 1
ATOM 835 N N . ARG A 1 109 ? -0.758 0.982 -6.771 1.00 94.25 109 ARG A N 1
ATOM 836 C CA . ARG A 1 109 ? -1.317 1.999 -5.877 1.00 94.25 109 ARG A CA 1
ATOM 837 C C . ARG A 1 109 ? -2.632 1.518 -5.287 1.00 94.25 109 ARG A C 1
ATOM 839 O O . ARG A 1 109 ? -3.504 1.014 -5.994 1.00 94.25 109 ARG A O 1
ATOM 846 N N . PHE A 1 110 ? -2.784 1.717 -3.989 1.00 94.38 110 PHE A N 1
ATOM 847 C CA . PHE A 1 110 ? -3.958 1.307 -3.240 1.00 94.38 110 PHE A CA 1
ATOM 848 C C . PHE A 1 110 ? -4.432 2.433 -2.337 1.00 94.38 110 PHE A C 1
ATOM 850 O O . PHE A 1 110 ? -3.634 3.092 -1.681 1.00 94.38 110 PHE A O 1
ATOM 857 N N . ARG A 1 111 ? -5.744 2.601 -2.231 1.00 95.12 111 ARG A N 1
ATOM 858 C CA . ARG A 1 111 ? -6.373 3.419 -1.202 1.00 95.12 111 ARG A CA 1
ATOM 859 C C . ARG A 1 111 ? -6.684 2.550 0.007 1.00 95.12 111 ARG A C 1
ATOM 861 O O . ARG A 1 111 ? -7.430 1.568 -0.066 1.00 95.12 111 ARG A O 1
ATOM 868 N N . VAL A 1 112 ? -6.098 2.896 1.140 1.00 93.56 112 VAL A N 1
ATOM 869 C CA . VAL A 1 112 ? -6.329 2.259 2.432 1.00 93.56 112 VAL A CA 1
ATOM 870 C C . VAL A 1 112 ? -7.227 3.179 3.241 1.00 93.56 112 VAL A C 1
ATOM 872 O O . VAL A 1 112 ? -6.849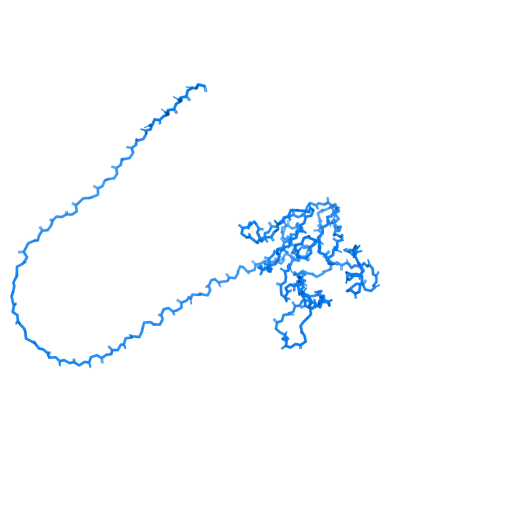 4.300 3.549 1.00 93.56 112 VAL A O 1
ATOM 875 N N . VAL A 1 113 ? -8.418 2.697 3.583 1.00 92.19 113 VAL A N 1
ATOM 876 C CA . VAL A 1 113 ? -9.343 3.416 4.463 1.00 92.19 113 VAL A CA 1
ATOM 877 C C . VAL A 1 113 ? -9.254 2.791 5.848 1.00 92.19 113 VAL A C 1
ATOM 879 O O . VAL A 1 113 ? -9.519 1.595 6.007 1.00 92.19 113 VAL A O 1
ATOM 882 N N . VAL A 1 114 ? -8.855 3.588 6.832 1.00 89.75 114 VAL A N 1
ATOM 883 C CA . VAL A 1 114 ? -8.780 3.219 8.246 1.00 89.75 114 VAL A CA 1
ATOM 884 C C . VAL A 1 114 ? -10.023 3.769 8.936 1.00 89.75 114 VAL A C 1
ATOM 886 O O . VAL A 1 114 ? -10.249 4.976 8.957 1.00 89.75 114 VAL A O 1
ATOM 889 N N . ALA A 1 115 ? -10.857 2.885 9.482 1.00 84.12 115 ALA A N 1
ATOM 890 C CA . ALA A 1 115 ? -12.112 3.294 10.104 1.00 84.12 115 ALA A CA 1
ATOM 891 C C . ALA A 1 115 ? -11.872 4.122 11.389 1.00 84.12 115 ALA A C 1
ATOM 893 O O . ALA A 1 115 ? -11.044 3.730 12.220 1.00 84.12 115 ALA A O 1
ATOM 894 N N . PRO A 1 116 ? -12.611 5.232 11.595 1.00 70.12 116 PRO A N 1
ATOM 895 C CA . PRO A 1 116 ? -12.590 5.990 12.837 1.00 70.12 116 PRO A CA 1
ATOM 896 C C . PRO A 1 116 ? -13.287 5.206 13.940 1.00 70.12 116 PRO A C 1
ATOM 898 O O . PRO A 1 116 ? -14.441 4.800 13.840 1.00 70.12 116 PRO A O 1
ATOM 901 N N . GLY A 1 117 ? -12.553 4.973 15.013 1.00 57.88 117 GLY A N 1
ATOM 902 C CA . GLY A 1 117 ? -13.036 4.243 16.167 1.00 57.88 117 GLY A CA 1
ATOM 903 C C . GLY A 1 117 ? -11.875 3.547 16.839 1.00 57.88 117 GLY A C 1
ATOM 904 O O . GLY A 1 117 ? -10.843 3.293 16.218 1.00 57.88 117 GLY A O 1
ATOM 905 N N . ARG A 1 118 ? -12.048 3.217 18.120 1.00 53.31 118 ARG A N 1
ATOM 906 C CA . ARG A 1 118 ? -11.232 2.215 18.811 1.00 53.31 118 ARG A CA 1
ATOM 907 C C . ARG A 1 118 ? -11.420 0.903 18.058 1.00 53.31 118 ARG A C 1
ATOM 909 O O . ARG A 1 118 ? -12.272 0.092 18.413 1.00 53.31 118 ARG A O 1
ATOM 916 N N . SER A 1 119 ? -10.717 0.768 16.942 1.00 48.59 119 SER A N 1
ATOM 917 C CA . SER A 1 119 ? -10.867 -0.341 16.031 1.00 48.59 119 SER A CA 1
ATOM 918 C C . SER A 1 119 ? -10.580 -1.569 16.858 1.0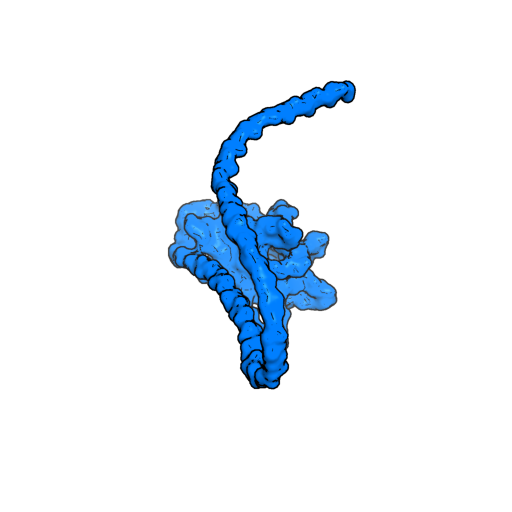0 48.59 119 SER A C 1
ATOM 920 O O . SER A 1 119 ? -9.512 -1.705 17.456 1.00 48.59 119 SER A O 1
ATOM 922 N N . ARG A 1 120 ? -11.568 -2.454 16.933 1.00 51.94 120 ARG A N 1
ATOM 923 C CA . ARG A 1 120 ? -11.383 -3.806 17.423 1.00 51.94 120 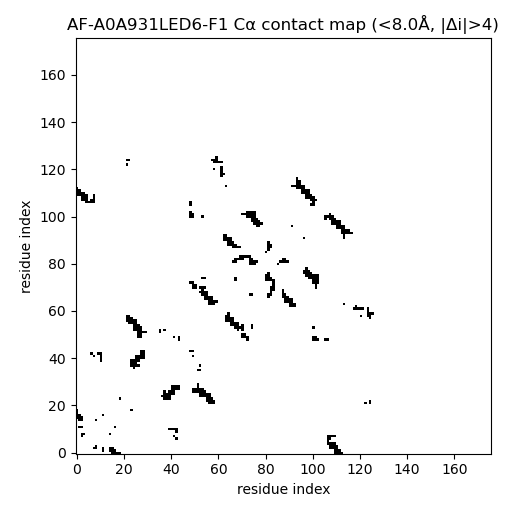ARG A CA 1
ATOM 924 C C . ARG A 1 120 ? -10.513 -4.559 16.414 1.00 51.94 120 ARG A C 1
ATOM 926 O O . ARG A 1 120 ? -10.917 -5.585 15.887 1.00 51.94 120 ARG A O 1
ATOM 933 N N . CYS A 1 121 ? -9.268 -4.135 16.215 1.00 50.28 121 CYS A N 1
ATOM 934 C CA . CYS A 1 121 ? -8.190 -5.056 15.876 1.00 50.28 121 CYS A CA 1
ATOM 935 C C . CYS A 1 121 ? -7.881 -5.944 17.101 1.00 50.28 121 CYS A C 1
ATOM 937 O O . CYS A 1 121 ? -6.732 -6.147 17.484 1.00 50.28 121 CYS A O 1
ATOM 939 N N . CYS A 1 122 ? -8.947 -6.435 17.753 1.00 39.03 122 CYS A N 1
ATOM 940 C CA . CYS A 1 122 ? -8.940 -7.351 18.872 1.00 39.03 122 CYS A CA 1
ATOM 941 C C . CYS A 1 122 ? -8.267 -8.630 18.385 1.00 39.03 122 CYS A C 1
ATOM 943 O O . CYS A 1 122 ? -8.779 -9.371 17.552 1.00 39.03 122 CYS A O 1
ATOM 945 N N . GLY A 1 123 ? -7.039 -8.779 18.847 1.00 42.97 123 GLY A N 1
ATOM 946 C CA . GLY A 1 123 ? -6.006 -9.543 18.180 1.00 42.97 123 GLY A CA 1
ATOM 947 C C . GLY A 1 123 ? -4.753 -8.688 18.197 1.00 42.97 123 GLY A C 1
ATOM 948 O O . GLY A 1 123 ? -4.235 -8.323 17.149 1.00 42.97 123 GLY A O 1
ATOM 949 N N . ALA A 1 124 ? -4.310 -8.303 19.399 1.00 44.78 124 ALA A N 1
ATOM 950 C CA . ALA A 1 124 ? -3.032 -7.643 19.607 1.00 44.78 124 ALA A CA 1
ATOM 951 C C . ALA A 1 124 ? -1.924 -8.571 19.094 1.00 44.78 124 ALA A C 1
ATOM 953 O O . ALA A 1 124 ? -1.404 -9.415 19.826 1.00 44.78 124 ALA A O 1
ATOM 954 N N . VAL A 1 125 ? -1.589 -8.453 17.811 1.00 42.56 125 VAL A N 1
ATOM 955 C CA . VAL A 1 125 ? -0.469 -9.170 17.223 1.00 42.56 125 VAL A CA 1
ATOM 956 C C . VAL A 1 125 ? 0.779 -8.503 17.769 1.00 42.56 125 VAL A C 1
ATOM 958 O O . VAL A 1 125 ? 1.225 -7.458 17.295 1.00 42.56 125 VAL A O 1
ATOM 961 N N . ARG A 1 126 ? 1.340 -9.103 18.818 1.00 43.62 126 ARG A N 1
ATOM 962 C CA . ARG A 1 126 ? 2.674 -8.756 19.290 1.00 43.62 126 ARG A CA 1
ATOM 963 C C . ARG A 1 126 ? 3.633 -9.055 18.143 1.00 43.62 126 ARG A C 1
ATOM 965 O O . ARG A 1 126 ? 3.880 -10.217 17.828 1.00 43.62 126 ARG A O 1
ATOM 972 N N . PHE A 1 127 ? 4.176 -8.015 17.516 1.00 40.38 127 PHE A N 1
ATOM 973 C CA . PHE A 1 127 ? 5.379 -8.162 16.710 1.00 40.38 127 PHE A CA 1
ATOM 974 C C . PHE A 1 127 ? 6.469 -8.678 17.645 1.00 40.38 127 PHE A C 1
ATOM 976 O O . PHE A 1 127 ? 7.028 -7.922 18.438 1.00 40.38 127 PHE A O 1
ATOM 983 N N . ARG A 1 128 ? 6.750 -9.985 17.601 1.00 36.25 128 ARG A N 1
ATOM 984 C CA . ARG A 1 128 ? 7.986 -10.504 18.176 1.00 36.25 128 ARG A CA 1
ATOM 985 C C . ARG A 1 128 ? 9.088 -9.891 17.324 1.00 36.25 128 ARG A C 1
ATOM 987 O O . ARG A 1 128 ? 9.193 -10.213 16.141 1.00 36.25 128 ARG A O 1
ATOM 994 N N . ALA A 1 129 ? 9.823 -8.941 17.899 1.00 33.88 129 ALA A N 1
ATOM 995 C CA . ALA A 1 129 ? 10.990 -8.362 17.253 1.00 33.88 129 ALA A CA 1
ATOM 996 C C . ALA A 1 129 ? 11.852 -9.506 16.690 1.00 33.88 129 ALA A C 1
ATOM 998 O O . ALA A 1 129 ? 11.949 -10.553 17.348 1.00 33.88 129 ALA A O 1
ATOM 999 N N . PRO A 1 130 ? 12.440 -9.363 15.489 1.00 37.16 130 PRO A N 1
ATOM 1000 C CA . PRO A 1 130 ? 13.406 -10.338 15.019 1.00 37.16 130 PRO A CA 1
ATOM 1001 C C . PRO A 1 130 ? 14.489 -10.428 16.092 1.00 37.16 130 PRO A C 1
ATOM 1003 O O . PRO A 1 130 ? 15.185 -9.453 16.364 1.00 37.16 130 PRO A O 1
ATOM 1006 N N . THR A 1 131 ? 14.578 -11.578 16.763 1.00 37.69 131 THR A N 1
ATOM 1007 C CA . THR A 1 131 ? 15.696 -11.863 17.659 1.00 37.69 131 THR A CA 1
ATOM 1008 C C . THR A 1 131 ? 16.957 -11.640 16.835 1.00 37.69 131 THR A C 1
ATOM 1010 O O . THR A 1 131 ? 17.062 -12.277 15.780 1.00 37.69 131 THR A O 1
ATOM 1013 N N . PRO A 1 132 ? 17.878 -10.746 17.236 1.00 37.84 132 PRO A N 1
ATOM 1014 C CA . PRO A 1 132 ? 19.133 -10.611 16.522 1.00 37.84 132 PRO A CA 1
ATOM 1015 C C . PRO A 1 132 ? 19.775 -11.994 16.524 1.00 37.84 132 PRO A C 1
ATOM 1017 O O . PRO A 1 132 ? 20.047 -12.551 17.589 1.00 37.84 132 PRO A O 1
ATOM 1020 N N . SER A 1 133 ? 19.927 -12.599 15.341 1.00 43.25 133 SER A N 1
ATOM 1021 C CA . SER A 1 133 ? 20.642 -13.861 15.224 1.00 43.25 133 SER A CA 1
ATOM 1022 C C . SER A 1 133 ? 22.044 -13.576 15.733 1.00 43.25 133 SER A C 1
ATOM 1024 O O . SER A 1 133 ? 22.799 -12.846 15.083 1.00 43.25 133 SER A O 1
ATOM 1026 N N . ALA A 1 134 ? 22.358 -14.082 16.923 1.00 44.50 134 ALA A N 1
ATOM 1027 C CA . ALA A 1 134 ? 23.695 -14.043 17.467 1.00 44.50 134 ALA A CA 1
ATOM 1028 C C . ALA A 1 134 ? 24.610 -14.649 16.404 1.00 44.50 134 ALA A C 1
ATOM 1030 O O . ALA A 1 134 ? 24.564 -15.845 16.117 1.00 44.50 134 ALA A O 1
ATOM 1031 N N . ARG A 1 135 ? 25.381 -13.784 15.745 1.00 42.12 135 ARG A N 1
ATOM 1032 C CA . ARG A 1 135 ? 26.406 -14.176 14.792 1.00 42.12 135 ARG A CA 1
ATOM 1033 C C . ARG A 1 135 ? 27.452 -14.906 15.618 1.00 42.12 135 ARG A C 1
ATOM 1035 O O . ARG A 1 135 ? 28.301 -14.270 16.238 1.00 42.12 135 ARG A O 1
ATOM 1042 N N . SER A 1 136 ? 27.350 -16.230 15.684 1.00 41.84 136 SER A N 1
ATOM 1043 C CA . SER A 1 136 ? 28.363 -17.069 16.305 1.00 41.84 136 SER A CA 1
ATOM 1044 C C . SER A 1 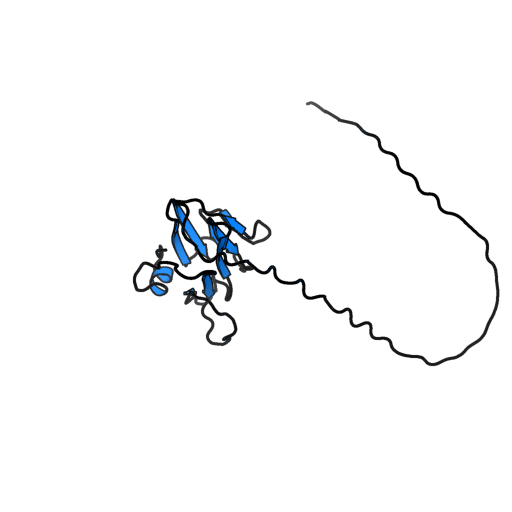136 ? 29.673 -16.814 15.566 1.00 41.84 136 SER A C 1
ATOM 1046 O O . SER A 1 136 ? 29.869 -17.276 14.439 1.00 41.84 136 SER A O 1
ATOM 1048 N N . ARG A 1 137 ? 30.562 -16.031 16.182 1.00 45.88 137 ARG A N 1
ATOM 1049 C CA . ARG A 1 137 ? 31.978 -16.014 15.832 1.00 45.88 137 ARG A CA 1
ATOM 1050 C C . ARG A 1 137 ? 32.478 -17.438 16.045 1.00 45.88 137 ARG A C 1
ATOM 1052 O O . ARG A 1 137 ? 32.693 -17.862 17.176 1.00 45.88 137 ARG A O 1
ATOM 1059 N N . ARG A 1 138 ? 32.611 -18.198 14.960 1.00 40.28 138 ARG A N 1
ATOM 1060 C CA . ARG A 1 138 ? 33.324 -19.470 14.981 1.00 40.28 138 ARG A CA 1
ATOM 1061 C C . ARG A 1 138 ? 34.808 -19.126 15.025 1.00 40.28 138 ARG A C 1
ATOM 1063 O O . ARG A 1 138 ? 35.437 -18.944 13.991 1.00 40.28 138 ARG A O 1
ATOM 1070 N N . SER A 1 139 ? 35.335 -18.961 16.232 1.00 39.50 139 SER A N 1
ATOM 1071 C CA .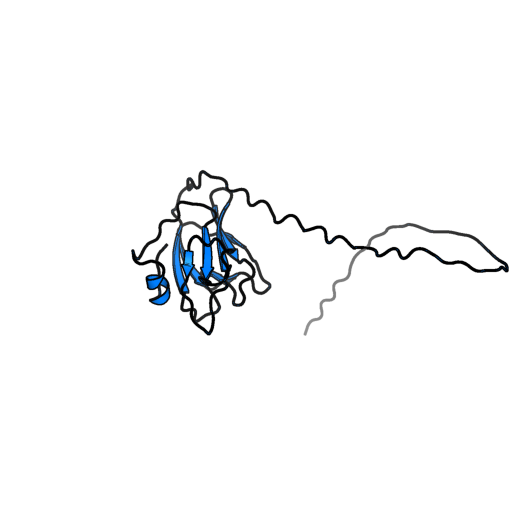 SER A 1 139 ? 36.774 -18.945 16.472 1.00 39.50 139 SER A CA 1
ATOM 1072 C C . SER A 1 139 ? 37.301 -20.343 16.159 1.00 39.50 139 SER A C 1
ATOM 1074 O O . SER A 1 139 ? 37.089 -21.286 16.918 1.00 39.50 139 SER A O 1
ATOM 1076 N N . SER A 1 140 ? 37.934 -20.501 15.001 1.00 43.78 140 SER A N 1
ATOM 1077 C CA . SER A 1 140 ? 38.751 -21.665 14.677 1.00 43.78 140 SER A CA 1
ATOM 1078 C C . SER A 1 140 ? 39.995 -21.647 15.565 1.00 43.78 140 SER A C 1
ATOM 1080 O O . SER A 1 140 ? 40.976 -20.971 15.267 1.00 43.78 140 SER A O 1
ATOM 1082 N N . ALA A 1 141 ? 39.925 -22.366 16.685 1.00 38.72 141 ALA A N 1
ATOM 1083 C CA . ALA A 1 141 ? 41.083 -22.728 17.486 1.00 38.72 141 ALA A CA 1
ATOM 1084 C C . ALA A 1 141 ? 41.819 -23.880 16.787 1.00 38.72 141 ALA A C 1
ATOM 1086 O O . ALA A 1 141 ? 41.395 -25.034 16.851 1.00 38.72 141 ALA A O 1
ATOM 1087 N N . THR A 1 142 ? 42.914 -23.563 16.101 1.00 42.38 142 THR A N 1
ATOM 1088 C CA . THR A 1 142 ? 43.868 -24.557 15.601 1.00 42.38 142 THR A CA 1
ATOM 1089 C C . THR A 1 142 ? 44.861 -24.857 16.721 1.00 42.38 142 THR A C 1
ATOM 1091 O O . THR A 1 142 ? 45.573 -23.972 17.195 1.00 42.38 142 THR A O 1
ATOM 1094 N N . ARG A 1 143 ? 44.863 -26.104 17.201 1.00 37.84 143 ARG A N 1
ATOM 1095 C CA . ARG A 1 143 ? 45.691 -26.572 18.317 1.00 37.84 143 ARG A CA 1
ATOM 1096 C C . ARG A 1 143 ? 47.079 -26.999 17.823 1.00 37.84 143 ARG A C 1
ATOM 1098 O O . ARG A 1 143 ? 47.192 -27.966 17.086 1.00 37.84 143 ARG A O 1
ATOM 1105 N N . SER A 1 144 ? 48.090 -26.280 18.311 1.00 37.94 144 SER A N 1
ATOM 1106 C CA . SER A 1 144 ? 49.453 -26.694 18.699 1.00 37.94 144 SER A CA 1
ATOM 1107 C C . SER A 1 144 ? 50.319 -27.579 17.783 1.00 37.94 144 SER A C 1
ATOM 1109 O O . SER A 1 144 ? 50.029 -28.758 17.596 1.00 37.94 144 SER A O 1
ATOM 1111 N N . SER A 1 145 ? 51.552 -27.117 17.540 1.00 37.50 145 SER A N 1
ATOM 1112 C CA . SER A 1 145 ? 52.750 -27.922 17.836 1.00 37.50 145 SER A CA 1
ATOM 1113 C C . SER A 1 145 ? 53.957 -27.045 18.200 1.00 37.50 145 SER A C 1
ATOM 1115 O O . SER A 1 145 ? 54.156 -25.972 17.646 1.00 37.50 145 SER A O 1
ATOM 1117 N N . ARG A 1 146 ? 54.710 -27.534 19.189 1.00 39.97 146 ARG A N 1
ATOM 1118 C CA . ARG A 1 146 ? 55.795 -26.926 19.982 1.00 39.97 146 ARG A CA 1
ATOM 1119 C C . ARG A 1 146 ? 57.120 -26.660 19.243 1.00 39.97 146 ARG A C 1
ATOM 1121 O O . ARG A 1 146 ? 57.452 -27.414 18.334 1.00 39.97 146 ARG A O 1
ATOM 1128 N N . ARG A 1 147 ? 57.921 -25.767 19.864 1.00 38.03 147 ARG A N 1
ATOM 1129 C CA . ARG A 1 147 ? 59.394 -25.745 20.152 1.00 38.03 147 ARG A CA 1
ATOM 1130 C C . ARG A 1 147 ? 59.935 -24.332 19.835 1.00 38.03 147 ARG A C 1
ATOM 1132 O O . ARG A 1 147 ? 59.615 -23.827 18.776 1.00 38.03 147 ARG A O 1
ATOM 1139 N N . GLY A 1 148 ? 60.712 -23.610 20.644 1.00 32.91 148 GLY A N 1
ATOM 1140 C CA . GLY A 1 148 ? 61.290 -23.784 21.977 1.00 32.91 148 GLY A CA 1
ATOM 1141 C C . GLY A 1 148 ? 62.101 -22.519 22.364 1.00 32.91 148 GLY A C 1
ATOM 1142 O O . GLY A 1 148 ? 62.383 -21.697 21.500 1.00 32.91 148 GLY A O 1
ATOM 1143 N N . SER A 1 149 ? 62.475 -22.434 23.649 1.00 40.16 149 SER A N 1
ATOM 1144 C CA . SER A 1 149 ? 63.678 -21.764 24.203 1.00 40.16 149 SER A CA 1
ATOM 1145 C C . SER A 1 149 ? 63.735 -20.224 24.374 1.00 40.16 149 SER A C 1
ATOM 1147 O O . SER A 1 149 ? 63.993 -19.496 23.427 1.00 40.16 149 SER A O 1
ATOM 1149 N N . SER A 1 150 ? 63.566 -19.791 25.641 1.00 36.56 150 SER A N 1
ATOM 1150 C CA . SER A 1 150 ? 64.352 -18.810 26.449 1.00 36.56 150 SER A CA 1
ATOM 1151 C C . SER A 1 150 ? 65.075 -17.640 25.747 1.00 36.56 150 SER A C 1
ATOM 1153 O O . SER A 1 150 ? 65.872 -17.862 24.843 1.00 36.56 150 SER A O 1
ATOM 1155 N N . THR A 1 151 ? 64.985 -16.385 26.222 1.00 41.44 151 THR A N 1
ATOM 1156 C CA . THR A 1 151 ? 65.757 -15.846 27.378 1.00 41.44 151 THR A CA 1
ATOM 1157 C C . THR A 1 151 ? 65.276 -14.409 27.734 1.00 41.44 151 THR A C 1
ATOM 1159 O O . THR A 1 151 ? 65.021 -13.645 26.814 1.00 41.44 151 THR A O 1
ATOM 1162 N N . THR A 1 152 ? 65.114 -14.126 29.047 1.00 42.03 152 THR A N 1
ATOM 1163 C CA . THR A 1 152 ? 65.145 -12.867 29.877 1.00 42.03 152 THR A CA 1
ATOM 1164 C C . THR A 1 152 ? 64.913 -11.474 29.240 1.00 42.03 152 THR A C 1
ATOM 1166 O O . THR A 1 152 ? 65.315 -11.244 28.115 1.00 42.03 152 THR A O 1
ATOM 1169 N N . CYS A 1 153 ? 64.418 -10.403 29.877 1.00 33.91 153 CYS A N 1
ATOM 1170 C CA . CYS A 1 153 ? 64.153 -9.976 31.263 1.00 33.91 153 CYS A CA 1
ATOM 1171 C C . CYS A 1 153 ? 63.397 -8.618 31.216 1.00 33.91 153 CYS A C 1
ATOM 1173 O O . CYS A 1 153 ? 63.378 -7.962 30.177 1.00 33.91 153 CYS A O 1
ATOM 1175 N N . SER A 1 154 ? 62.903 -8.178 32.384 1.00 37.97 154 SER A N 1
ATOM 1176 C CA . SER A 1 154 ? 62.706 -6.769 32.802 1.00 37.97 154 SER A CA 1
ATOM 1177 C C . SER A 1 154 ? 61.287 -6.172 32.736 1.00 37.97 154 SER A C 1
ATOM 1179 O O . SER A 1 154 ? 60.862 -5.578 31.753 1.00 37.97 154 SER A O 1
ATOM 1181 N N . THR A 1 155 ? 60.594 -6.267 33.876 1.00 49.62 155 THR A N 1
ATOM 1182 C CA . THR A 1 155 ? 59.601 -5.310 34.426 1.00 49.62 155 THR A CA 1
ATOM 1183 C C . THR A 1 155 ? 60.274 -3.992 34.853 1.00 49.62 155 THR A C 1
ATOM 1185 O O . THR A 1 155 ? 61.458 -4.044 35.196 1.00 49.62 155 THR A O 1
ATOM 1188 N N . PRO A 1 156 ? 59.584 -2.824 34.856 1.00 54.16 156 PRO A N 1
ATOM 1189 C CA . PRO A 1 156 ? 58.710 -2.374 35.974 1.00 54.16 156 PRO A CA 1
ATOM 1190 C C . PRO A 1 156 ? 57.368 -1.734 35.503 1.00 54.16 156 PRO A C 1
ATOM 1192 O O . PRO A 1 156 ? 57.290 -1.186 34.414 1.00 54.16 156 PRO A O 1
ATOM 1195 N N . HIS A 1 157 ? 56.223 -1.993 36.153 1.00 37.97 157 HIS A N 1
ATOM 1196 C CA . HIS A 1 157 ? 55.554 -1.253 37.257 1.00 37.97 157 HIS A CA 1
ATOM 1197 C C . HIS A 1 157 ? 54.810 0.079 36.905 1.00 37.97 157 HIS A C 1
ATOM 1199 O O . HIS A 1 157 ? 55.442 1.118 36.791 1.00 37.97 157 HIS A O 1
ATOM 1205 N N . VAL A 1 158 ? 53.453 -0.011 36.928 1.00 49.53 158 VAL A N 1
ATOM 1206 C CA . VAL A 1 158 ? 52.371 0.918 37.426 1.00 49.53 158 VAL A CA 1
ATOM 1207 C C . VAL A 1 158 ? 52.175 2.342 36.840 1.00 49.53 158 VAL A C 1
ATOM 1209 O O . VAL A 1 158 ? 53.076 2.853 36.193 1.00 49.53 158 VAL A O 1
ATOM 1212 N N . PRO A 1 159 ? 51.079 3.086 37.168 1.00 54.44 159 PRO A N 1
ATOM 1213 C CA . PRO A 1 159 ? 49.655 2.761 37.410 1.00 54.44 159 PRO A CA 1
ATOM 1214 C C . PRO A 1 159 ? 48.675 3.608 36.543 1.00 54.44 159 PRO A C 1
ATOM 1216 O O . PRO A 1 159 ? 49.054 4.538 35.841 1.00 54.44 159 PRO A O 1
ATOM 1219 N N . TRP A 1 160 ? 47.376 3.299 36.660 1.00 38.06 160 TRP A N 1
ATOM 1220 C CA . TRP A 1 160 ? 46.225 4.118 36.236 1.00 38.06 160 TRP A CA 1
ATOM 1221 C C . TRP A 1 160 ? 46.201 5.530 36.860 1.00 38.06 160 TRP A C 1
ATOM 1223 O O . TRP A 1 160 ? 46.748 5.725 37.947 1.00 38.06 160 TRP A O 1
ATOM 1233 N N . PRO A 1 161 ? 45.422 6.462 36.275 1.00 55.53 161 PRO A N 1
ATOM 1234 C CA . PRO A 1 161 ? 44.295 6.971 37.064 1.00 55.53 161 PRO A CA 1
ATOM 1235 C C . PRO A 1 161 ? 42.976 7.150 36.289 1.00 55.53 161 PRO A C 1
ATOM 1237 O O . PRO A 1 161 ? 42.933 7.388 35.084 1.00 55.53 161 PRO A O 1
ATOM 1240 N N . ALA A 1 162 ? 41.888 7.060 37.055 1.00 44.00 162 ALA A N 1
ATOM 1241 C CA . ALA A 1 162 ? 40.559 7.571 36.740 1.00 44.00 162 ALA A CA 1
ATOM 1242 C C . ALA A 1 162 ? 40.472 9.088 37.007 1.00 44.00 162 ALA A C 1
ATOM 1244 O O . ALA A 1 162 ? 41.226 9.576 37.847 1.00 44.00 162 ALA A O 1
ATOM 1245 N N . SER A 1 163 ? 39.532 9.784 36.344 1.00 43.38 163 SER A N 1
ATOM 1246 C CA . SER A 1 163 ? 38.765 11.006 36.737 1.00 43.38 163 SER A CA 1
ATOM 1247 C C . SER A 1 163 ? 38.298 11.707 35.445 1.00 43.38 163 SER A C 1
ATOM 1249 O O . SER A 1 163 ? 39.123 11.964 34.581 1.00 43.38 163 SER A O 1
ATOM 1251 N N . SER A 1 164 ? 37.003 11.828 35.124 1.00 44.03 164 SER A N 1
ATOM 1252 C CA . SER A 1 164 ? 35.989 12.782 35.632 1.00 44.03 164 SER A CA 1
ATOM 1253 C C . SER A 1 164 ? 36.300 14.271 35.413 1.00 44.03 164 SER A C 1
ATOM 1255 O O . SER A 1 164 ? 37.437 14.695 35.589 1.00 44.03 164 SER A O 1
ATOM 1257 N N . THR A 1 165 ? 35.220 15.040 35.172 1.00 49.62 165 THR A N 1
ATOM 1258 C CA . THR A 1 165 ? 35.063 16.512 34.973 1.00 49.62 165 THR A CA 1
ATOM 1259 C C . THR A 1 165 ? 35.023 16.910 33.484 1.00 49.62 165 THR A C 1
ATOM 1261 O O . THR A 1 165 ? 35.993 16.696 32.774 1.00 49.62 165 THR A O 1
ATOM 1264 N N . SER A 1 166 ? 33.884 17.259 32.864 1.00 43.88 166 SER A N 1
ATOM 1265 C CA . SER A 1 166 ? 32.929 18.376 33.074 1.00 43.88 166 SER A CA 1
ATOM 1266 C C . SER A 1 166 ? 33.470 19.754 32.651 1.00 43.88 166 SER A C 1
ATOM 1268 O O . SER A 1 166 ? 34.647 20.030 32.845 1.00 43.88 166 SER A O 1
ATOM 1270 N N . CYS A 1 167 ? 32.542 20.598 32.169 1.00 39.38 167 CYS A N 1
ATOM 1271 C CA . CYS A 1 167 ? 32.624 22.008 31.729 1.00 39.38 167 CYS A CA 1
ATOM 1272 C C . CYS A 1 167 ? 32.823 22.188 30.206 1.00 39.38 167 CYS A C 1
ATOM 1274 O O . CYS A 1 167 ? 33.812 21.730 29.656 1.00 39.38 167 CYS A O 1
ATOM 1276 N N . CYS A 1 168 ? 31.847 22.664 29.420 1.00 36.88 168 CYS A N 1
ATOM 1277 C CA . CYS A 1 168 ? 31.088 23.934 29.414 1.00 36.88 168 CYS A CA 1
ATOM 1278 C C . CYS A 1 168 ? 31.681 24.952 28.422 1.00 36.88 168 CYS A C 1
ATOM 1280 O O . CYS A 1 168 ? 32.814 25.372 28.615 1.00 36.88 168 CYS A O 1
ATOM 1282 N N . VAL A 1 169 ?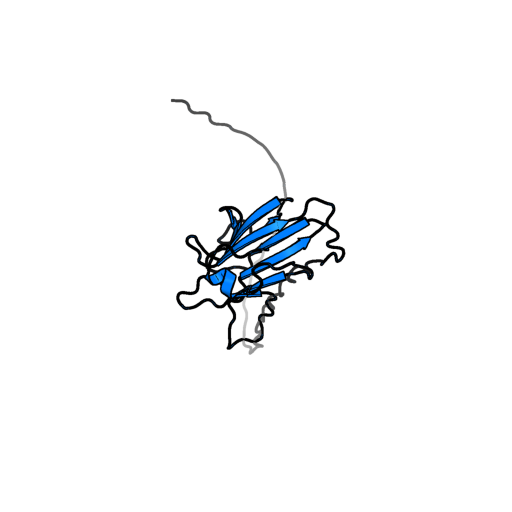 30.815 25.421 27.501 1.00 43.03 169 VAL A N 1
ATOM 1283 C CA . VAL A 1 169 ? 30.825 26.742 26.818 1.00 43.03 169 VAL A CA 1
ATOM 1284 C C . VAL A 1 169 ? 31.948 26.876 25.757 1.00 43.03 169 VAL A C 1
ATOM 1286 O O . VAL A 1 169 ? 33.059 26.419 25.962 1.00 43.03 169 VAL A O 1
ATOM 1289 N N . THR A 1 170 ? 31.702 27.317 24.515 1.00 48.06 170 THR A N 1
ATOM 1290 C CA . THR A 1 170 ? 31.331 28.697 24.156 1.00 48.06 170 THR A CA 1
ATOM 1291 C C . THR A 1 170 ? 30.626 28.790 22.800 1.00 48.06 170 THR A C 1
ATOM 1293 O O . THR A 1 170 ? 30.991 28.133 21.829 1.00 48.06 170 THR A O 1
ATOM 1296 N N . TRP A 1 171 ? 29.627 29.670 22.765 1.00 44.31 171 TRP A N 1
ATOM 1297 C CA . TRP A 1 171 ? 29.030 30.273 21.579 1.00 44.31 171 TRP A CA 1
ATOM 1298 C C . TRP A 1 171 ? 30.062 31.063 20.769 1.00 44.31 171 TRP A C 1
ATOM 1300 O O . TRP A 1 171 ? 30.867 31.786 21.350 1.00 44.31 171 TRP A O 1
ATOM 1310 N N . ILE A 1 172 ? 29.962 31.034 19.440 1.00 57.66 172 ILE A N 1
ATOM 1311 C CA . ILE A 1 172 ? 30.474 32.121 18.601 1.00 57.66 172 ILE A CA 1
ATOM 1312 C C . ILE A 1 172 ? 29.370 32.498 17.618 1.00 57.66 172 ILE A C 1
ATOM 1314 O O . ILE A 1 172 ? 29.065 31.766 16.680 1.00 57.66 172 ILE A O 1
ATOM 1318 N N . SER A 1 173 ? 28.765 33.652 17.882 1.00 55.12 173 SER A N 1
ATOM 1319 C CA . SER A 1 173 ? 28.052 34.452 16.895 1.00 55.12 173 SER A CA 1
ATOM 1320 C C . SER A 1 173 ? 29.087 35.149 16.013 1.00 55.12 173 SER A C 1
ATOM 1322 O O . SER A 1 173 ? 30.037 35.726 16.539 1.00 55.12 173 SER A O 1
ATOM 1324 N N . ALA A 1 174 ? 28.889 35.152 14.697 1.00 54.97 174 ALA A N 1
ATOM 1325 C CA . ALA A 1 174 ? 29.570 36.084 13.807 1.00 54.97 174 ALA A CA 1
ATOM 1326 C C . ALA A 1 174 ? 28.592 36.561 12.731 1.00 54.97 174 ALA A C 1
ATOM 1328 O O . ALA A 1 174 ? 28.119 35.797 11.893 1.00 54.97 174 ALA A O 1
ATOM 1329 N N . THR A 1 175 ? 28.266 37.838 12.853 1.00 57.97 175 THR A N 1
ATOM 1330 C CA . THR A 1 175 ? 27.501 38.697 11.958 1.00 57.97 175 THR A CA 1
ATOM 1331 C C . THR A 1 175 ? 28.303 38.991 10.693 1.00 57.97 175 THR A C 1
ATOM 1333 O O . THR A 1 175 ? 29.507 39.235 10.788 1.00 57.97 175 THR A O 1
ATOM 1336 N N . SER A 1 176 ? 27.634 39.064 9.544 1.00 61.94 176 SER A N 1
ATOM 1337 C CA . SER A 1 176 ? 27.712 40.164 8.562 1.00 61.94 176 SER A CA 1
ATOM 1338 C C . SER A 1 176 ? 26.622 39.975 7.517 1.00 61.94 176 SER A C 1
ATOM 1340 O O . SER A 1 176 ? 26.472 38.828 7.044 1.00 61.94 176 SER A O 1
#

Nearest PDB structures (foldseek):
  6i2r-assembly1_D  TM=8.528E-01  e=6.622E-05  Mycolicibacterium smegmatis MC2 155
  6hc0-assembly3_C  TM=8.182E-01  e=5.375E-04  Bdellovibrio bacteriovorus HD100
  6hc1-assembly2_B  TM=8.207E-01  e=6.741E-04  Bdellovibrio bacteriovorus HD100
  6hbz-assembly1_A  TM=8.365E-01  e=6.370E-04  Bdellovibrio bacteriovorus HD100
  6cah-assembly1_A  TM=6.082E-01  e=3.230E-04  Mycobacterium tuberculosis H37Rv

Radius of gyration: 27.31 Å; Cα contacts (8 Å, |Δi|>4): 288; chains: 1; bounding box: 79×68×53 Å

Secondary structure (DSSP, 8-state):
-EESSHHHHHH-TTS-----SSSEEEEE--TT-TT---SEEE--PSSP-S-SS-EEEEEETTEEEEEE---SS-EEETTEEESTTS-SEEEEPSEEEEEEESSSSPS-EEEEEEPSSS----S-----------------------------------------------------

Foldseek 3Di:
DFWPFPQQCVQPVVRDDDDPDPFAWAFADDPPDPPQDHNGHGPADPVGQTHRGAWTWHQAPLWTKIFGPQTPQAKAKQNRGAHPPDHRMDTDDAAWIWIAGGDPVGNTIDIDGHHPDSPCPVPNPPPPDPDPPPPPPPPPDDDDDDDDDDDDDDDDDDDDDDDDDDDDDDDDDDDD

Solvent-accessible surface area (backbone atoms only — not comparable to full-atom values): 11232 Å² total; per-residue (Å²): 61,30,49,74,30,69,66,24,30,74,62,34,82,82,52,56,47,83,87,86,62,73,72,36,28,34,19,26,57,58,95,90,50,92,84,63,87,41,81,42,56,34,89,68,60,89,81,69,52,57,28,61,62,21,36,32,41,35,43,53,95,60,34,47,29,45,33,37,64,70,26,89,47,22,33,24,48,75,81,45,71,23,24,84,91,56,55,38,62,46,78,52,69,66,41,80,40,45,40,30,41,16,51,84,91,41,64,38,27,30,41,38,66,38,71,82,62,91,42,78,58,79,66,78,54,74,78,76,69,82,74,78,76,78,77,76,79,78,76,83,81,81,83,83,85,91,89,82,82,90,80,93,84,85,85,85,85,91,82,86,84,90,82,88,84,86,86,82,88,81,89,81,88,81,89,133

Mean predicted aligned error: 15.84 Å

pLDDT: mean 72.64, std 22.0, range [32.91, 95.12]

Sequence (176 aa):
MEPLTEEARAALPDGRLTITRWPFRIGRRADRHPRVDNELALLDQPPFHVSRSHCVLAALNGRCVVLDRGSRRGTYVNGQPLGLGGATRLELDPGEHELALGAPPSPFRFRVVVAPGRSRCCGAVRFRAPTPSARSRRSSATRSSRRGSSTTCSTPHVPWPASSTSCCVTWISATS